Protein AF-A0A502DM01-F1 (afdb_monomer)

Radius of gyration: 14.68 Å; Cα contacts (8 Å, |Δi|>4): 98; chains: 1; bounding box: 30×25×44 Å

Secondary structure (DSSP, 8-state):
-HHHHHHHHSPP-TTS---SSHHHHHHHHHHHHHHHHHHHSTT-HHHHHHHHHHHHHHHHHHHTTSSS----HHHHHHHHHHHHHHHHHHHHHHHHHHTT-

Solvent-accessible surface area (backbone atoms only — not comparable to full-atom values): 5585 Å² total; per-residue (Å²): 109,69,68,57,54,51,64,68,62,47,67,86,51,94,89,51,94,73,76,88,44,69,49,58,42,35,18,50,55,29,14,52,50,27,34,53,45,54,72,74,40,74,92,46,57,66,64,51,52,52,52,50,48,52,50,44,50,48,49,33,57,53,16,61,76,40,94,72,44,72,56,48,76,66,40,48,49,21,27,49,51,10,33,53,50,16,42,50,51,48,51,51,51,51,53,59,61,62,70,73,115

Sequence (101 aa):
MLTLMVLSLMPPSPSLPSTGWDKSNHMLGFAVLAILGHFAWPGRRWSMLLGLLAYGGLIEVLQSFTPDRFAELGDLVADGAGLLAGKALATLYKRLASTRF

pLDDT: mean 95.07, std 6.4, range [49.16, 98.75]

InterPro domains:
  IPR006976 VanZ-LLP1 [PF04892] (28-92)

Organism: NCBI:txid1775474

Foldseek 3Di:
DVVLLCLLQDADDPPDDDPPDLLVSLLQVLLVQLLVCCVVDPPCNVVSLVVQLVVQVVSLVSQVVHPRGHRDPSSSVSSNNSNVNSNVVNVVVVVVVVVVD

Mean predicted aligned error: 3.19 Å

Structure (mmCIF, N/CA/C/O backbone):
data_AF-A0A502DM01-F1
#
_entry.id   AF-A0A502DM01-F1
#
loop_
_atom_site.group_PDB
_atom_site.id
_atom_site.type_symbol
_atom_site.label_atom_id
_atom_site.label_alt_id
_atom_site.label_comp_id
_atom_site.label_asym_id
_atom_site.label_entity_id
_atom_site.label_seq_id
_atom_site.pdbx_PDB_ins_code
_atom_site.Cartn_x
_atom_site.Cartn_y
_atom_site.Cartn_z
_atom_site.occupancy
_atom_site.B_iso_or_equiv
_atom_site.auth_seq_id
_atom_site.auth_comp_id
_atom_site.auth_asym_id
_atom_site.auth_atom_id
_atom_site.pdbx_PDB_model_num
ATOM 1 N N . MET A 1 1 ? -7.304 0.733 -5.034 1.00 87.88 1 MET A N 1
ATOM 2 C CA . MET A 1 1 ? -6.687 -0.494 -5.584 1.00 87.88 1 MET A CA 1
ATOM 3 C C . MET A 1 1 ? -6.128 -0.202 -6.970 1.00 87.88 1 MET A C 1
ATOM 5 O O . MET A 1 1 ? -4.928 -0.010 -7.052 1.00 87.88 1 MET A O 1
ATOM 9 N N . LEU A 1 2 ? -6.962 -0.004 -8.003 1.00 95.75 2 LEU A N 1
ATOM 10 C CA . LEU A 1 2 ? -6.505 0.238 -9.387 1.00 95.75 2 LEU A CA 1
ATOM 11 C C . LEU A 1 2 ? -5.459 1.353 -9.543 1.00 95.75 2 LEU A C 1
ATOM 13 O O . LEU A 1 2 ? -4.467 1.150 -10.228 1.00 95.75 2 LEU A O 1
ATOM 17 N N . THR A 1 3 ? -5.625 2.491 -8.864 1.00 96.00 3 THR A N 1
ATOM 18 C CA . THR A 1 3 ? -4.635 3.583 -8.899 1.00 96.00 3 THR A CA 1
ATOM 19 C C . THR A 1 3 ? -3.239 3.123 -8.481 1.00 96.00 3 THR A C 1
ATOM 21 O O . THR A 1 3 ? -2.269 3.487 -9.129 1.00 96.00 3 THR A O 1
ATOM 24 N N . LEU A 1 4 ? -3.134 2.292 -7.437 1.00 96.38 4 LEU A N 1
ATOM 25 C CA . LEU A 1 4 ? -1.844 1.758 -7.000 1.00 96.38 4 LEU A CA 1
ATOM 26 C C . LEU A 1 4 ? -1.274 0.770 -8.017 1.00 96.38 4 LEU A C 1
ATOM 28 O O . LEU A 1 4 ? -0.100 0.880 -8.325 1.00 96.38 4 LEU A O 1
ATOM 32 N N . MET A 1 5 ? -2.098 -0.108 -8.609 1.00 97.38 5 MET A N 1
ATOM 33 C CA . MET A 1 5 ? -1.642 -0.999 -9.693 1.00 97.38 5 MET A CA 1
ATOM 34 C C . MET A 1 5 ? -1.014 -0.196 -10.836 1.00 97.38 5 MET A C 1
ATOM 36 O O . MET A 1 5 ? 0.093 -0.485 -11.271 1.00 97.38 5 MET A O 1
ATOM 40 N N . VAL A 1 6 ? -1.725 0.831 -11.311 1.00 96.69 6 VAL A N 1
ATOM 41 C CA . VAL A 1 6 ? -1.266 1.658 -12.432 1.00 96.69 6 VAL A CA 1
ATOM 42 C C . VAL A 1 6 ? 0.055 2.339 -12.086 1.00 96.69 6 VAL A C 1
ATOM 44 O O . VAL A 1 6 ? 1.000 2.247 -12.860 1.00 96.69 6 VAL A O 1
ATOM 47 N N . LEU A 1 7 ? 0.156 2.966 -10.911 1.00 96.00 7 LEU A N 1
ATOM 48 C CA . LEU A 1 7 ? 1.388 3.636 -10.487 1.00 96.00 7 LEU A CA 1
ATOM 49 C C . LEU A 1 7 ? 2.568 2.665 -10.319 1.00 96.00 7 LEU A C 1
ATOM 51 O O . LEU A 1 7 ? 3.690 3.023 -10.675 1.00 96.00 7 LEU A O 1
ATOM 55 N N . SER A 1 8 ? 2.324 1.450 -9.823 1.00 95.75 8 SER A N 1
ATOM 56 C CA . SER A 1 8 ? 3.362 0.430 -9.630 1.00 95.75 8 SER A CA 1
ATOM 57 C C . SER A 1 8 ? 3.873 -0.176 -10.941 1.00 95.75 8 SER A C 1
ATOM 59 O O . SER A 1 8 ? 5.031 -0.584 -10.998 1.00 95.75 8 SER A O 1
ATOM 61 N N . LEU A 1 9 ? 3.044 -0.226 -11.990 1.00 96.44 9 LEU A N 1
ATOM 62 C CA . LEU A 1 9 ? 3.414 -0.796 -13.294 1.00 96.44 9 LEU A CA 1
ATOM 63 C C . LEU A 1 9 ? 3.923 0.241 -14.299 1.00 96.44 9 LEU A C 1
ATOM 65 O O . LEU A 1 9 ? 4.623 -0.117 -15.243 1.00 96.44 9 LEU A O 1
ATOM 69 N N . MET A 1 10 ? 3.576 1.519 -14.132 1.00 95.31 10 MET A N 1
ATOM 70 C CA . MET A 1 10 ? 4.072 2.574 -15.016 1.00 95.31 10 MET A CA 1
ATOM 71 C C . MET A 1 10 ? 5.596 2.719 -14.911 1.00 95.31 10 MET A C 1
ATOM 73 O O . MET A 1 10 ? 6.137 2.580 -13.807 1.00 95.3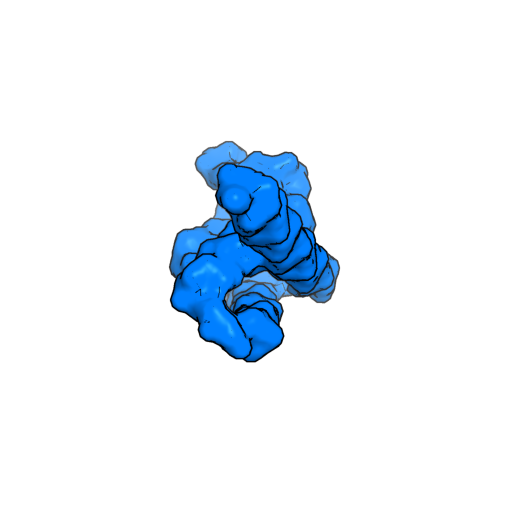1 10 MET A O 1
ATOM 77 N N . PRO A 1 11 ? 6.287 3.077 -16.009 1.00 93.44 11 PRO A N 1
ATOM 78 C CA . PRO A 1 11 ? 7.707 3.397 -15.967 1.00 93.44 11 PRO A CA 1
ATOM 79 C C . PRO A 1 11 ? 7.999 4.478 -14.914 1.00 93.44 11 PRO A C 1
ATOM 81 O O . PRO A 1 11 ? 7.235 5.449 -14.817 1.00 93.44 11 PRO A O 1
ATOM 84 N N . PRO A 1 12 ? 9.073 4.342 -14.115 1.00 88.44 12 PRO A N 1
ATOM 85 C CA . PRO A 1 12 ? 9.471 5.375 -13.170 1.00 88.44 12 PRO A CA 1
ATOM 86 C C . PRO A 1 12 ? 9.670 6.717 -13.884 1.00 88.44 12 PRO A C 1
ATOM 88 O O . PRO A 1 12 ? 10.381 6.807 -14.882 1.00 88.44 12 PRO A O 1
ATOM 91 N N . SER A 1 13 ? 9.047 7.777 -13.371 1.00 89.94 13 SER A N 1
ATOM 92 C CA . SER A 1 13 ? 9.155 9.122 -13.937 1.00 89.94 13 SER A CA 1
ATOM 93 C C . SER A 1 13 ? 9.139 10.176 -12.829 1.00 89.94 13 SER A C 1
ATOM 95 O O . SER A 1 13 ? 8.348 10.038 -11.893 1.00 89.94 13 SER A O 1
ATOM 97 N N . PRO A 1 14 ? 9.922 11.268 -12.945 1.00 88.31 14 PRO A N 1
ATOM 98 C CA . PRO A 1 14 ? 9.861 12.399 -12.015 1.00 88.31 14 PRO A CA 1
ATOM 99 C C . PRO A 1 14 ? 8.483 13.072 -11.937 1.00 88.31 14 PRO A C 1
ATOM 101 O O . PRO A 1 14 ? 8.200 13.777 -10.974 1.00 88.31 14 PRO A O 1
ATOM 104 N N . SER A 1 15 ? 7.632 12.885 -12.951 1.00 91.31 15 SER A N 1
ATOM 105 C CA . SER A 1 15 ? 6.264 13.416 -12.965 1.00 91.31 15 SER A CA 1
ATOM 106 C C . SER A 1 15 ? 5.272 12.587 -12.146 1.00 91.31 15 SER A C 1
ATOM 108 O O . SER A 1 15 ? 4.163 13.056 -11.886 1.00 91.31 15 SER A O 1
ATOM 110 N N . LEU A 1 16 ? 5.635 11.362 -11.752 1.00 91.38 16 LEU A N 1
ATOM 111 C CA . LEU A 1 16 ? 4.783 10.521 -10.921 1.00 91.38 16 LEU A CA 1
ATOM 112 C C . LEU A 1 16 ? 4.948 10.885 -9.440 1.00 91.38 16 LEU A C 1
ATOM 114 O O . LEU A 1 16 ? 6.060 11.186 -8.999 1.00 91.38 16 LEU A O 1
ATOM 118 N N . PRO A 1 17 ? 3.867 10.819 -8.641 1.00 92.56 17 PRO A N 1
ATOM 119 C CA . PRO A 1 17 ? 3.968 10.968 -7.197 1.00 92.56 17 PRO A CA 1
ATOM 120 C C . PRO A 1 17 ? 4.964 9.960 -6.617 1.00 92.56 17 PRO A C 1
ATOM 122 O O . PRO A 1 17 ? 4.853 8.759 -6.863 1.00 92.56 17 PRO A O 1
ATOM 125 N N . SER A 1 18 ? 5.922 10.447 -5.833 1.00 94.38 18 SER A N 1
ATOM 126 C CA . SER A 1 18 ? 6.933 9.611 -5.194 1.00 94.38 18 SER A CA 1
ATOM 127 C C . SER A 1 18 ? 7.366 10.212 -3.863 1.00 94.38 18 SER A C 1
ATOM 129 O O . SER A 1 18 ? 7.445 11.427 -3.698 1.00 94.38 18 SER A O 1
ATOM 131 N N 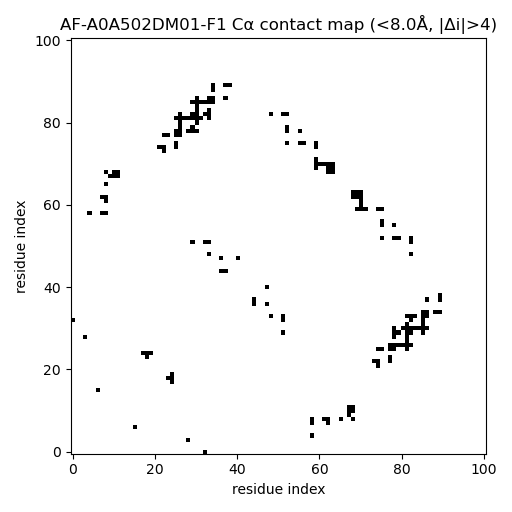. THR A 1 19 ? 7.680 9.338 -2.918 1.00 95.38 19 THR A N 1
ATOM 132 C CA . THR A 1 19 ? 8.349 9.654 -1.652 1.00 95.38 19 THR A CA 1
ATOM 133 C C . THR A 1 19 ? 9.869 9.783 -1.814 1.00 95.38 19 THR A C 1
ATOM 135 O O . THR A 1 19 ? 10.564 10.072 -0.847 1.00 95.38 19 THR A O 1
ATOM 138 N N . GLY A 1 20 ? 10.399 9.562 -3.024 1.00 93.94 20 GLY A N 1
ATOM 139 C CA . GLY A 1 20 ? 11.836 9.551 -3.318 1.00 93.94 20 GLY A CA 1
ATOM 140 C C . GLY A 1 20 ? 12.511 8.200 -3.074 1.00 93.94 20 GLY A C 1
ATOM 141 O O . GLY A 1 20 ? 13.648 8.010 -3.497 1.00 93.94 20 GLY A O 1
ATOM 142 N N . TRP A 1 21 ? 11.813 7.245 -2.454 1.00 94.88 21 TRP A N 1
ATOM 143 C CA . TRP A 1 21 ? 12.289 5.880 -2.255 1.00 94.88 21 TRP A CA 1
ATOM 144 C C . TRP A 1 21 ? 11.167 4.871 -2.501 1.00 94.88 21 TRP A C 1
ATOM 146 O O . TRP A 1 21 ? 10.023 5.056 -2.088 1.00 94.88 21 TRP A O 1
ATOM 156 N N . ASP A 1 22 ? 11.495 3.799 -3.212 1.00 94.38 22 ASP A N 1
ATOM 157 C CA . ASP A 1 22 ? 10.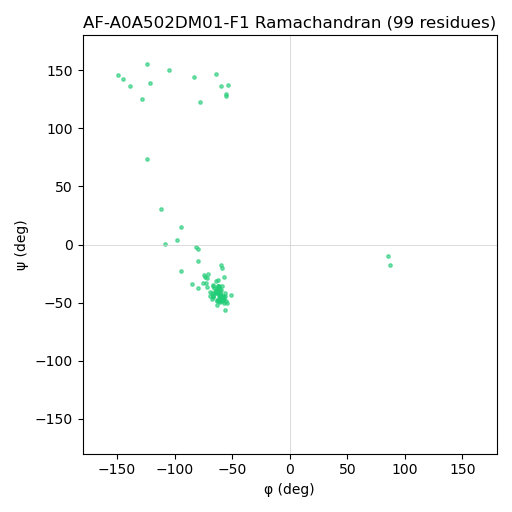496 2.873 -3.739 1.00 94.38 22 ASP A CA 1
ATOM 158 C C . ASP A 1 22 ? 9.761 2.108 -2.627 1.00 94.38 22 ASP A C 1
ATOM 160 O O . ASP A 1 22 ? 8.534 2.130 -2.540 1.00 94.38 22 ASP A O 1
ATOM 164 N N . LYS A 1 23 ? 10.503 1.596 -1.642 1.00 97.06 23 LYS A N 1
ATOM 165 C CA . LYS A 1 23 ? 9.927 0.878 -0.493 1.00 97.06 23 LYS A CA 1
ATOM 166 C C . LYS A 1 23 ? 9.037 1.766 0.376 1.00 97.06 23 LYS A C 1
ATOM 168 O O . LYS A 1 23 ? 8.049 1.288 0.930 1.00 97.06 23 LYS A O 1
ATOM 173 N N . SER A 1 24 ? 9.313 3.069 0.479 1.00 97.88 24 SER A N 1
ATOM 174 C CA . SER A 1 24 ? 8.385 3.983 1.156 1.00 97.88 24 SER A CA 1
ATOM 175 C C . SER A 1 24 ? 7.135 4.284 0.331 1.00 97.88 24 SER A C 1
ATOM 177 O O . SER A 1 24 ? 6.083 4.496 0.935 1.00 97.88 24 SER A O 1
ATOM 179 N N . ASN A 1 25 ? 7.193 4.240 -1.007 1.00 97.19 25 ASN A N 1
ATOM 180 C CA . ASN A 1 25 ? 5.992 4.305 -1.853 1.00 97.19 25 ASN A CA 1
ATOM 181 C C . ASN A 1 25 ? 5.083 3.096 -1.604 1.00 97.19 25 ASN A C 1
ATOM 183 O O . ASN A 1 25 ? 3.889 3.276 -1.351 1.00 97.19 25 ASN A O 1
ATOM 187 N N . HIS A 1 26 ? 5.660 1.892 -1.602 1.00 98.12 26 HIS A N 1
ATOM 188 C CA . HIS A 1 26 ? 4.980 0.636 -1.276 1.00 98.12 26 HIS A CA 1
ATOM 189 C C . HIS A 1 26 ? 4.341 0.688 0.116 1.00 98.12 26 HIS A C 1
ATOM 191 O O . HIS A 1 26 ? 3.117 0.612 0.266 1.00 98.12 26 HIS A O 1
ATOM 197 N N . MET A 1 27 ? 5.147 0.969 1.143 1.00 98.56 27 MET A N 1
ATOM 198 C CA . MET A 1 27 ? 4.673 1.058 2.524 1.00 98.56 27 MET A CA 1
ATOM 199 C C . MET A 1 27 ? 3.539 2.085 2.692 1.00 98.56 27 MET A C 1
ATOM 201 O O . MET A 1 27 ? 2.533 1.791 3.342 1.00 98.56 27 MET A O 1
ATOM 205 N N . LEU A 1 28 ? 3.658 3.278 2.095 1.00 98.44 28 LEU A N 1
ATOM 206 C CA . LEU A 1 28 ? 2.629 4.318 2.181 1.00 98.44 28 LEU A CA 1
ATOM 207 C C . LEU A 1 28 ? 1.342 3.913 1.451 1.00 98.44 28 LEU A C 1
ATOM 209 O O . LEU A 1 28 ? 0.251 4.039 2.014 1.00 98.44 28 LEU A O 1
ATOM 213 N N . GLY A 1 29 ? 1.453 3.405 0.222 1.00 98.06 29 GLY A N 1
ATOM 214 C CA . GLY A 1 29 ? 0.306 2.973 -0.577 1.00 98.06 29 GLY A CA 1
ATOM 215 C C . GLY A 1 29 ? -0.505 1.889 0.131 1.00 98.06 29 GLY A C 1
ATOM 216 O O . GLY A 1 29 ? -1.728 2.000 0.269 1.00 98.06 29 GLY A O 1
ATOM 217 N N . PHE A 1 30 ? 0.177 0.879 0.667 1.00 98.69 30 PHE A N 1
ATOM 218 C CA . PHE A 1 30 ? -0.463 -0.214 1.394 1.00 98.69 30 PHE A CA 1
ATOM 219 C C . PHE A 1 30 ? -0.986 0.204 2.771 1.00 98.69 30 PHE A C 1
ATOM 221 O O . PHE A 1 30 ? -2.056 -0.258 3.174 1.00 98.69 30 PHE A O 1
ATOM 228 N N . ALA A 1 31 ? -0.332 1.141 3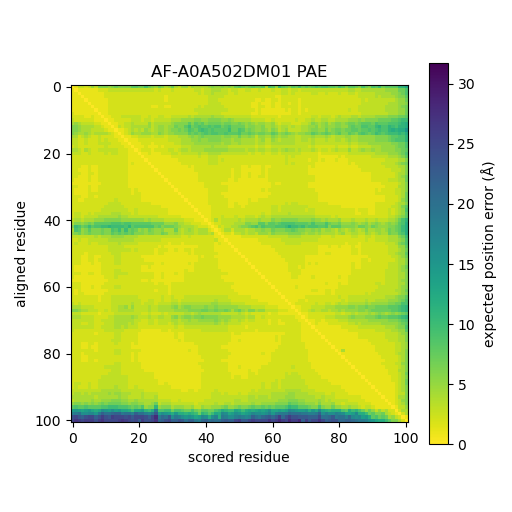.464 1.00 98.69 31 ALA A N 1
ATOM 229 C CA . ALA A 1 31 ? -0.880 1.727 4.687 1.00 98.69 31 ALA A CA 1
ATOM 230 C C . ALA A 1 31 ? -2.216 2.439 4.434 1.00 98.69 31 ALA A C 1
ATOM 232 O O . ALA A 1 31 ? -3.176 2.227 5.181 1.00 98.69 31 ALA A O 1
ATOM 233 N N . VAL A 1 32 ? -2.317 3.222 3.354 1.00 98.31 32 VAL A N 1
ATOM 234 C CA . VAL A 1 32 ? -3.572 3.882 2.956 1.00 98.31 32 VAL A CA 1
ATOM 235 C C . VAL A 1 32 ? -4.661 2.849 2.664 1.00 98.31 32 VAL A C 1
ATOM 237 O O . VAL A 1 32 ? -5.775 2.971 3.176 1.00 98.31 32 VAL A O 1
ATOM 240 N N . LEU A 1 33 ? -4.350 1.790 1.909 1.00 98.12 33 LEU A N 1
ATOM 241 C CA . LEU A 1 33 ? -5.305 0.710 1.640 1.00 98.12 33 LEU A CA 1
ATOM 242 C C . LEU A 1 33 ? -5.776 0.008 2.917 1.00 98.12 33 LEU A C 1
ATOM 244 O O . LEU A 1 33 ? -6.973 -0.243 3.061 1.00 98.12 33 LEU A O 1
ATOM 248 N N . ALA A 1 34 ? -4.872 -0.275 3.858 1.00 98.19 34 ALA A N 1
ATOM 249 C CA . ALA A 1 34 ? -5.224 -0.893 5.133 1.00 98.19 34 ALA A CA 1
ATOM 250 C C . ALA A 1 34 ? -6.125 0.005 5.987 1.00 98.19 34 ALA A C 1
ATOM 252 O O . ALA A 1 34 ? -7.062 -0.499 6.609 1.00 98.19 34 ALA A O 1
ATOM 253 N N . ILE A 1 35 ? -5.883 1.321 6.006 1.00 98.06 35 ILE A N 1
ATOM 254 C CA . ILE A 1 35 ? -6.736 2.290 6.710 1.00 98.06 35 ILE A CA 1
ATOM 255 C C . ILE A 1 35 ? -8.137 2.296 6.092 1.00 98.06 35 ILE A C 1
ATOM 257 O O . ILE A 1 35 ? -9.120 2.100 6.806 1.00 98.06 35 ILE A O 1
ATOM 261 N N . LEU A 1 36 ? -8.241 2.452 4.769 1.00 97.19 36 LEU A N 1
ATOM 262 C CA . LEU A 1 36 ? -9.528 2.449 4.066 1.00 97.19 36 LEU A CA 1
ATOM 263 C C . LEU A 1 36 ? -10.275 1.124 4.274 1.00 97.19 36 LEU A C 1
ATOM 265 O O . LEU A 1 36 ? -11.449 1.117 4.650 1.00 97.19 36 LEU A O 1
ATOM 269 N N . GLY A 1 37 ? -9.579 -0.003 4.117 1.00 96.25 37 GLY A N 1
ATOM 270 C CA . GLY A 1 37 ? -10.125 -1.339 4.344 1.00 96.25 37 GLY A CA 1
ATOM 271 C C . GLY A 1 37 ? -10.588 -1.558 5.786 1.00 96.25 37 GLY A C 1
ATOM 272 O O . GLY A 1 37 ? -11.616 -2.198 6.008 1.00 96.25 37 GLY A O 1
ATOM 273 N N . HIS A 1 38 ? -9.885 -0.995 6.775 1.00 95.94 38 HIS A N 1
ATOM 274 C CA . HIS A 1 38 ? -10.266 -1.089 8.187 1.00 95.94 38 HIS A CA 1
ATOM 275 C C . HIS A 1 38 ? -11.651 -0.492 8.460 1.00 95.94 38 HIS A C 1
ATOM 277 O O . HIS A 1 38 ? -12.397 -1.041 9.277 1.00 95.94 38 HIS A O 1
ATOM 283 N N . PHE A 1 39 ? -11.981 0.628 7.813 1.00 95.25 39 PHE A N 1
ATOM 284 C CA . PHE A 1 39 ? -13.275 1.292 7.975 1.00 95.25 39 PHE A CA 1
ATOM 285 C C . PHE A 1 39 ? -14.358 0.701 7.070 1.00 95.25 39 PHE A C 1
ATOM 287 O O . PHE A 1 39 ? -15.504 0.610 7.502 1.00 95.25 39 PHE A O 1
ATOM 294 N N . ALA A 1 40 ? -14.002 0.248 5.866 1.00 95.12 40 ALA A N 1
ATOM 295 C CA . ALA A 1 40 ? -14.952 -0.312 4.906 1.00 95.12 40 ALA A CA 1
ATOM 296 C C . ALA A 1 40 ? -15.419 -1.743 5.246 1.00 95.12 40 ALA A C 1
ATOM 298 O O . ALA A 1 40 ? -16.571 -2.080 4.989 1.00 95.12 40 ALA A O 1
ATOM 299 N N . TRP A 1 41 ? -14.564 -2.581 5.853 1.00 92.62 41 TRP A N 1
ATOM 300 C CA . TRP A 1 41 ? -14.886 -3.981 6.190 1.00 92.62 41 TRP A CA 1
ATOM 301 C C . TRP A 1 41 ? -14.702 -4.303 7.684 1.00 92.62 41 TRP A C 1
ATOM 303 O O . TRP A 1 41 ? -13.766 -5.018 8.076 1.00 92.62 41 TRP A O 1
ATOM 313 N N . PRO A 1 42 ? -15.607 -3.830 8.560 1.00 87.88 42 PRO A N 1
ATOM 314 C CA . PRO A 1 42 ? -15.586 -4.213 9.966 1.00 87.88 42 PRO A CA 1
ATOM 315 C C . PRO A 1 42 ? -15.736 -5.739 10.125 1.00 87.88 42 PRO A C 1
ATOM 317 O O . PRO A 1 42 ? -16.532 -6.384 9.451 1.00 87.88 42 PRO A O 1
ATOM 320 N N . GLY A 1 43 ? -14.930 -6.338 11.008 1.00 88.81 43 GLY A N 1
ATOM 321 C CA . GLY A 1 43 ? -14.988 -7.772 11.335 1.00 88.81 43 GLY A CA 1
ATOM 322 C C . GLY A 1 43 ? -14.167 -8.712 10.439 1.00 88.81 43 GLY A C 1
ATOM 323 O O . GLY A 1 43 ? -13.838 -9.807 10.879 1.00 88.81 43 GLY A O 1
ATOM 324 N N . ARG A 1 44 ? -13.739 -8.294 9.238 1.00 91.31 44 ARG A N 1
ATOM 325 C CA . ARG A 1 44 ? -12.975 -9.145 8.289 1.00 91.31 44 ARG A CA 1
ATOM 326 C C . ARG A 1 44 ? -11.524 -8.700 8.086 1.00 91.31 44 ARG A C 1
ATOM 328 O O . ARG A 1 44 ? -10.942 -8.874 7.019 1.00 91.31 44 ARG A O 1
ATOM 335 N N . ARG A 1 45 ? -10.928 -8.106 9.124 1.00 90.75 45 ARG A N 1
A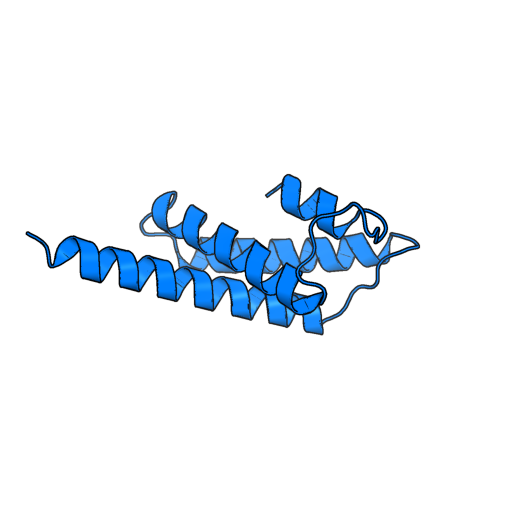TOM 336 C CA . ARG A 1 45 ? -9.640 -7.398 9.030 1.00 90.75 45 ARG A CA 1
ATOM 337 C C . ARG A 1 45 ? -8.501 -8.290 8.539 1.00 90.75 45 ARG A C 1
ATOM 339 O O . ARG A 1 45 ? -7.762 -7.872 7.666 1.00 90.75 45 ARG A O 1
ATOM 346 N N . TRP A 1 46 ? -8.362 -9.503 9.069 1.00 93.00 46 TRP A N 1
ATOM 347 C CA . TRP A 1 46 ? -7.253 -10.385 8.690 1.00 93.00 46 TRP A CA 1
ATOM 348 C C . TRP A 1 46 ? -7.375 -10.907 7.260 1.00 93.00 46 TRP A C 1
ATOM 350 O O . TRP A 1 46 ? -6.404 -10.834 6.519 1.00 93.00 46 TRP A O 1
ATOM 360 N N . SER A 1 47 ? -8.567 -11.340 6.840 1.00 96.50 47 SER A N 1
ATOM 361 C CA . SER A 1 47 ? -8.813 -11.748 5.451 1.00 96.50 47 SER A CA 1
ATOM 362 C C . SER A 1 47 ? -8.560 -10.601 4.470 1.00 96.50 47 SER A C 1
ATOM 364 O O . SER A 1 47 ? -7.972 -10.820 3.419 1.00 96.50 47 SER A O 1
ATOM 366 N N . MET A 1 48 ? -8.947 -9.374 4.835 1.00 96.94 48 MET A N 1
ATOM 367 C CA . MET A 1 48 ? -8.648 -8.176 4.048 1.00 96.94 48 MET A CA 1
ATOM 368 C C . MET A 1 48 ? -7.138 -7.929 3.944 1.00 96.94 48 MET A C 1
ATOM 370 O O . MET A 1 48 ? -6.643 -7.754 2.838 1.00 96.94 48 MET A O 1
ATOM 374 N N . LEU A 1 49 ? -6.391 -7.981 5.052 1.00 97.81 49 LEU A N 1
ATOM 375 C CA . LEU A 1 49 ? -4.936 -7.774 5.031 1.00 97.81 49 LEU A CA 1
ATOM 376 C C . LEU A 1 49 ? -4.213 -8.849 4.212 1.00 97.81 49 LEU A C 1
ATOM 378 O O . LEU A 1 49 ? -3.325 -8.516 3.438 1.00 97.81 49 LEU A O 1
ATOM 382 N N . LEU A 1 50 ? -4.613 -10.117 4.337 1.00 98.06 50 LEU A N 1
ATOM 383 C CA . LEU A 1 50 ? -4.062 -11.206 3.525 1.00 98.06 50 LEU A CA 1
ATOM 384 C C . LEU A 1 50 ? -4.383 -11.022 2.039 1.00 98.06 50 LEU A C 1
ATOM 386 O O . LEU A 1 50 ? -3.510 -11.218 1.200 1.00 98.06 50 LEU A O 1
ATOM 390 N N . GLY A 1 51 ? -5.608 -10.601 1.712 1.00 98.12 51 GLY A N 1
ATOM 391 C CA . GLY A 1 51 ? -5.999 -10.291 0.337 1.00 98.12 51 GLY A CA 1
ATOM 392 C C . GLY A 1 51 ? -5.207 -9.122 -0.249 1.00 98.12 51 GLY A C 1
ATOM 393 O O . GLY A 1 51 ? -4.787 -9.187 -1.399 1.00 98.12 51 GLY A O 1
ATOM 394 N N . LEU A 1 52 ? -4.946 -8.079 0.546 1.00 98.38 52 LEU A N 1
ATOM 395 C CA . LEU A 1 52 ? -4.090 -6.972 0.127 1.00 98.38 52 LEU A CA 1
ATOM 396 C C . LEU A 1 52 ? -2.634 -7.417 -0.041 1.00 98.38 52 LEU A C 1
ATOM 398 O O . LEU A 1 52 ? -2.020 -7.054 -1.031 1.00 98.38 52 LEU A O 1
ATOM 402 N N . LEU A 1 53 ? -2.090 -8.245 0.851 1.00 98.69 53 LEU A N 1
ATOM 403 C CA . LEU A 1 53 ? -0.726 -8.759 0.694 1.00 98.69 53 LEU A CA 1
ATOM 404 C C . LEU A 1 53 ? -0.590 -9.627 -0.568 1.00 98.69 53 LEU A C 1
ATOM 406 O O . LEU A 1 53 ? 0.372 -9.485 -1.314 1.00 98.69 53 LEU A O 1
ATOM 410 N N . ALA A 1 54 ? -1.585 -10.473 -0.852 1.00 98.62 54 ALA A N 1
ATOM 411 C CA . ALA A 1 54 ? -1.644 -11.236 -2.098 1.00 98.62 54 ALA A CA 1
ATOM 412 C C . ALA A 1 54 ? -1.740 -10.321 -3.330 1.00 98.62 54 ALA A C 1
ATOM 414 O O . ALA A 1 54 ? -1.146 -10.612 -4.363 1.00 98.62 54 ALA A O 1
ATOM 415 N N . TYR A 1 55 ? -2.453 -9.200 -3.216 1.00 98.56 55 TYR A N 1
ATOM 416 C CA . TYR A 1 55 ? -2.514 -8.178 -4.256 1.00 98.56 55 TYR A CA 1
ATOM 417 C C . TYR A 1 55 ? -1.161 -7.474 -4.480 1.00 98.56 55 TYR A C 1
ATOM 419 O O . TYR A 1 55 ? -0.815 -7.223 -5.630 1.00 98.56 55 TYR A O 1
ATOM 427 N N . GLY A 1 56 ? -0.377 -7.217 -3.428 1.00 98.44 56 GLY A N 1
ATOM 428 C CA . GLY A 1 56 ? 1.018 -6.766 -3.553 1.00 98.44 56 GLY A CA 1
ATOM 429 C C . GLY A 1 56 ? 1.886 -7.790 -4.275 1.00 98.44 56 GLY A C 1
ATOM 430 O O . GLY A 1 56 ? 2.506 -7.474 -5.281 1.00 98.44 56 GLY A O 1
ATOM 431 N N . GLY A 1 57 ? 1.799 -9.064 -3.884 1.00 98.56 57 GLY A N 1
ATOM 432 C CA . GLY A 1 57 ? 2.496 -10.143 -4.592 1.00 98.56 57 GLY A CA 1
ATOM 433 C C . GLY A 1 57 ? 2.093 -10.264 -6.068 1.00 98.56 57 GLY A C 1
ATOM 434 O O . GLY A 1 57 ? 2.935 -10.539 -6.918 1.00 98.56 57 GLY A O 1
ATOM 435 N N . LEU A 1 58 ? 0.822 -10.015 -6.399 1.00 98.56 58 LEU A N 1
ATOM 436 C CA . LEU A 1 58 ? 0.373 -9.936 -7.789 1.00 98.56 58 LEU A CA 1
ATOM 437 C C . LEU A 1 58 ? 1.022 -8.758 -8.533 1.00 98.56 58 LEU A C 1
ATOM 439 O O . LEU A 1 58 ? 1.401 -8.933 -9.687 1.00 98.56 58 LEU A O 1
ATOM 443 N N . ILE A 1 59 ? 1.157 -7.586 -7.904 1.00 98.38 59 ILE A N 1
ATOM 444 C CA . ILE A 1 59 ? 1.852 -6.432 -8.497 1.00 98.38 59 ILE A CA 1
ATOM 445 C C . ILE A 1 59 ? 3.307 -6.787 -8.810 1.00 98.38 59 ILE A C 1
ATOM 447 O O . ILE A 1 59 ? 3.721 -6.573 -9.943 1.00 98.38 59 ILE A O 1
ATOM 451 N N . GLU A 1 60 ? 4.034 -7.395 -7.870 1.00 98.12 60 GLU A N 1
ATOM 452 C CA . GLU A 1 60 ? 5.426 -7.830 -8.072 1.00 98.12 60 GLU A CA 1
ATOM 453 C C . GLU A 1 60 ? 5.548 -8.788 -9.264 1.00 98.12 60 GLU A C 1
ATOM 455 O O . GLU A 1 60 ? 6.372 -8.612 -10.162 1.00 98.12 60 GLU A O 1
ATOM 460 N N . VAL A 1 61 ? 4.661 -9.787 -9.332 1.00 98.44 61 VAL A N 1
ATOM 461 C CA . VAL A 1 61 ? 4.606 -10.710 -10.473 1.00 98.44 61 VAL A CA 1
ATOM 462 C C . VAL A 1 61 ? 4.360 -9.945 -11.773 1.00 98.44 61 VAL A C 1
ATOM 464 O O . VAL A 1 61 ? 5.043 -10.198 -12.759 1.00 98.44 61 VAL A O 1
ATOM 467 N N . LEU A 1 62 ? 3.427 -8.993 -11.792 1.00 98.19 62 LEU A N 1
ATOM 468 C CA . LEU A 1 62 ? 3.135 -8.190 -12.981 1.00 98.19 62 LEU A CA 1
ATOM 469 C C . LEU A 1 62 ? 4.298 -7.270 -13.377 1.00 98.19 62 LEU A C 1
ATOM 471 O O . LEU A 1 62 ? 4.556 -7.117 -14.569 1.00 98.19 62 LEU A O 1
ATOM 475 N N . GLN A 1 63 ? 5.037 -6.716 -12.415 1.00 97.62 63 GLN A N 1
ATOM 476 C CA . GLN A 1 63 ? 6.235 -5.913 -12.667 1.00 97.62 63 GLN A CA 1
ATOM 477 C C . GLN A 1 63 ? 7.319 -6.724 -13.380 1.00 97.62 63 GLN A C 1
ATOM 479 O O . GLN A 1 63 ? 7.949 -6.187 -14.288 1.00 97.62 63 GLN A O 1
ATOM 484 N N . SER A 1 64 ? 7.462 -8.022 -13.074 1.00 97.19 64 SER A N 1
ATOM 485 C CA . SER A 1 64 ? 8.398 -8.912 -13.789 1.00 97.19 64 SER A CA 1
ATOM 486 C C . SER A 1 64 ? 8.128 -9.041 -15.298 1.00 97.19 64 SER A C 1
ATOM 488 O O . SER A 1 64 ? 9.012 -9.454 -16.045 1.00 97.19 64 SER A O 1
ATOM 490 N N . PHE A 1 65 ? 6.929 -8.665 -15.759 1.00 97.56 65 PHE A N 1
ATOM 491 C CA . PHE A 1 65 ? 6.552 -8.641 -17.176 1.00 97.56 65 PHE A CA 1
ATOM 492 C C . PHE A 1 65 ? 6.675 -7.250 -17.817 1.00 97.56 65 PHE A C 1
ATOM 494 O O . PHE A 1 65 ? 6.303 -7.076 -18.979 1.00 97.56 65 PHE A O 1
ATOM 501 N N . THR A 1 66 ? 7.173 -6.253 -17.086 1.00 96.25 66 THR A N 1
ATOM 502 C CA . THR A 1 66 ? 7.421 -4.902 -17.604 1.00 96.25 66 THR A CA 1
ATOM 503 C C . THR A 1 66 ? 8.921 -4.678 -17.817 1.00 96.25 66 THR A C 1
ATOM 505 O O . THR A 1 66 ? 9.730 -5.265 -17.104 1.00 96.25 66 THR A O 1
ATOM 508 N N . PRO A 1 67 ? 9.324 -3.841 -18.788 1.00 95.25 67 PRO A N 1
ATOM 509 C CA . PRO A 1 67 ? 10.740 -3.587 -19.055 1.00 95.25 67 PRO A CA 1
ATOM 510 C C . PRO A 1 67 ? 11.403 -2.675 -18.010 1.00 95.25 67 PRO A C 1
ATOM 512 O O . PRO A 1 67 ? 12.613 -2.754 -17.819 1.00 95.25 67 PRO A O 1
ATOM 515 N N . ASP A 1 68 ? 10.620 -1.820 -17.346 1.00 94.50 68 ASP A N 1
ATOM 516 C CA . ASP A 1 68 ? 11.129 -0.726 -16.506 1.00 94.50 68 ASP A CA 1
ATOM 517 C C . ASP A 1 68 ? 10.939 -0.963 -14.997 1.00 94.50 68 ASP A C 1
ATOM 519 O O . ASP A 1 68 ? 11.278 -0.093 -14.189 1.00 94.50 68 ASP A O 1
ATOM 523 N N . ARG A 1 69 ? 10.364 -2.106 -14.597 1.00 95.50 69 ARG A N 1
ATOM 524 C CA . ARG A 1 69 ? 10.182 -2.486 -13.188 1.00 95.50 69 ARG A CA 1
ATOM 525 C C . ARG A 1 69 ? 10.812 -3.834 -12.898 1.00 95.50 69 ARG A C 1
ATOM 527 O O . ARG A 1 69 ? 10.955 -4.681 -13.774 1.00 95.50 69 ARG A O 1
ATOM 534 N N . PHE A 1 70 ? 11.146 -4.023 -11.631 1.00 94.12 70 PHE A N 1
ATOM 535 C CA . PHE A 1 70 ? 11.721 -5.250 -11.113 1.00 94.12 70 PHE A CA 1
ATOM 536 C C . PHE A 1 70 ? 10.807 -5.788 -10.026 1.00 94.12 70 PHE A C 1
ATOM 538 O O . PHE A 1 70 ? 10.295 -5.015 -9.228 1.00 94.12 70 PHE A O 1
ATOM 545 N N . ALA A 1 71 ? 10.611 -7.104 -10.019 1.00 95.62 71 ALA A N 1
ATOM 546 C CA . ALA A 1 71 ? 9.977 -7.771 -8.895 1.00 95.62 71 ALA A CA 1
ATOM 547 C C . ALA A 1 71 ? 11.006 -7.906 -7.767 1.00 95.62 71 ALA A C 1
ATOM 549 O O . ALA A 1 71 ? 12.056 -8.532 -7.957 1.00 95.62 71 ALA A O 1
ATOM 550 N N . GLU A 1 72 ? 10.705 -7.368 -6.593 1.00 96.31 72 GLU A N 1
ATOM 551 C CA . GLU A 1 72 ? 11.565 -7.414 -5.421 1.00 96.31 72 GLU A CA 1
ATOM 552 C C . GLU A 1 72 ? 10.804 -7.938 -4.201 1.00 96.31 72 GLU A C 1
ATOM 554 O O . GLU A 1 72 ? 9.834 -7.364 -3.712 1.00 96.31 72 GLU A O 1
ATOM 559 N N . LEU A 1 73 ? 11.336 -8.990 -3.569 1.00 97.19 73 LEU A N 1
ATOM 560 C CA . LEU A 1 73 ? 10.788 -9.465 -2.293 1.00 97.19 73 LEU A CA 1
ATOM 561 C C . LEU A 1 73 ? 10.790 -8.361 -1.215 1.00 97.19 73 LEU A C 1
ATOM 563 O O . LEU A 1 73 ? 9.957 -8.372 -0.309 1.00 97.19 73 LEU A O 1
ATOM 567 N N . GLY A 1 74 ? 11.720 -7.406 -1.317 1.00 98.06 74 GLY A N 1
ATOM 568 C CA . GLY A 1 74 ? 11.788 -6.246 -0.432 1.00 98.06 74 GLY A CA 1
ATOM 569 C C . GLY A 1 74 ? 10.557 -5.341 -0.515 1.00 98.06 74 GLY A C 1
ATOM 570 O O . GLY A 1 74 ? 10.176 -4.763 0.504 1.00 98.06 74 GLY A O 1
ATOM 571 N N . ASP A 1 75 ? 9.909 -5.264 -1.672 1.00 98.00 75 ASP A N 1
ATOM 572 C CA . ASP A 1 75 ? 8.733 -4.423 -1.885 1.00 98.00 75 ASP A CA 1
ATOM 573 C C . ASP A 1 75 ? 7.481 -5.100 -1.323 1.00 98.00 75 ASP A C 1
ATOM 575 O O . ASP A 1 75 ? 6.716 -4.472 -0.590 1.00 98.00 75 ASP A O 1
ATOM 579 N N . LEU A 1 76 ? 7.375 -6.428 -1.446 1.00 98.25 76 LEU A N 1
ATOM 580 C CA . LEU A 1 76 ? 6.349 -7.206 -0.740 1.00 98.25 76 LEU A CA 1
ATOM 581 C C . LEU A 1 76 ? 6.482 -7.114 0.795 1.00 98.25 76 LEU A C 1
ATOM 583 O O . LEU A 1 76 ? 5.485 -7.086 1.525 1.00 98.25 76 LEU A O 1
ATOM 587 N N . VAL A 1 77 ? 7.714 -7.055 1.316 1.00 98.69 77 VAL A N 1
ATOM 588 C CA . VAL A 1 77 ? 7.957 -6.803 2.748 1.00 98.69 77 VAL A CA 1
ATOM 589 C C . VAL A 1 77 ? 7.512 -5.389 3.132 1.00 98.69 77 VAL A C 1
ATOM 591 O O . VAL A 1 77 ? 6.887 -5.213 4.184 1.00 98.69 77 VAL A O 1
ATOM 594 N N . ALA A 1 78 ? 7.787 -4.390 2.290 1.00 98.56 78 ALA A N 1
ATOM 595 C CA . ALA A 1 78 ? 7.348 -3.015 2.505 1.00 98.56 78 ALA A CA 1
ATOM 596 C C . ALA A 1 78 ? 5.814 -2.888 2.486 1.00 98.56 78 ALA A C 1
ATOM 598 O O . ALA A 1 78 ? 5.248 -2.224 3.361 1.00 98.56 78 ALA A O 1
ATOM 599 N N . ASP A 1 79 ? 5.134 -3.593 1.581 1.00 98.69 79 ASP A N 1
ATOM 600 C CA . ASP A 1 79 ? 3.674 -3.702 1.541 1.00 98.69 79 ASP A CA 1
ATOM 601 C C . ASP A 1 79 ? 3.136 -4.251 2.864 1.00 98.69 79 ASP A C 1
ATOM 603 O O . ASP A 1 79 ? 2.265 -3.647 3.496 1.00 98.69 79 ASP A O 1
ATOM 607 N N . GLY A 1 80 ? 3.699 -5.369 3.337 1.00 98.69 80 GLY A N 1
ATOM 608 C CA . GLY A 1 80 ? 3.341 -5.979 4.617 1.00 98.69 80 GLY A CA 1
ATOM 609 C C . GLY A 1 80 ? 3.533 -5.030 5.804 1.00 98.69 80 GLY A C 1
ATOM 610 O O . GLY A 1 80 ? 2.641 -4.904 6.650 1.00 98.69 80 GLY A O 1
ATOM 611 N N . ALA A 1 81 ? 4.657 -4.312 5.852 1.00 98.75 81 ALA A N 1
ATOM 612 C CA . ALA A 1 81 ? 4.916 -3.299 6.874 1.00 98.75 81 ALA A CA 1
ATOM 613 C C . ALA A 1 81 ? 3.879 -2.162 6.823 1.00 98.75 81 ALA A C 1
ATOM 615 O O . ALA A 1 81 ? 3.324 -1.780 7.858 1.00 98.75 81 ALA A O 1
ATOM 616 N N . GLY A 1 82 ? 3.550 -1.683 5.621 1.00 98.75 82 GLY A N 1
ATOM 617 C CA . GLY A 1 82 ? 2.522 -0.671 5.385 1.00 98.75 82 GLY A CA 1
ATOM 618 C C . GLY A 1 82 ? 1.150 -1.120 5.871 1.00 98.75 82 GLY A C 1
ATOM 619 O O . GLY A 1 82 ? 0.484 -0.405 6.624 1.00 98.75 82 GLY A O 1
ATOM 620 N N . LEU A 1 83 ? 0.750 -2.345 5.529 1.00 98.75 83 LEU A N 1
ATOM 621 C CA . LEU A 1 83 ? -0.508 -2.949 5.966 1.00 98.75 83 LEU A CA 1
ATOM 622 C C . LEU A 1 83 ? -0.636 -2.991 7.496 1.00 98.75 83 LEU A C 1
ATOM 624 O O . LEU A 1 83 ? -1.681 -2.629 8.053 1.00 98.75 83 LEU A O 1
ATOM 628 N N . LEU A 1 84 ? 0.426 -3.408 8.192 1.00 98.56 84 LEU A N 1
ATOM 629 C CA . LEU A 1 84 ? 0.453 -3.456 9.655 1.00 98.56 84 LEU A CA 1
ATOM 630 C C . LEU A 1 84 ? 0.405 -2.053 10.272 1.00 98.56 84 LEU A C 1
ATOM 632 O O . LEU A 1 84 ? -0.380 -1.830 11.201 1.00 98.56 84 LEU A O 1
ATOM 636 N N . ALA A 1 85 ? 1.177 -1.106 9.734 1.00 98.69 85 ALA A N 1
ATOM 637 C CA . ALA A 1 85 ? 1.185 0.284 10.182 1.00 98.69 85 ALA A CA 1
ATOM 638 C C . ALA A 1 85 ? -0.193 0.943 10.004 1.00 98.69 85 ALA A C 1
ATOM 640 O O . ALA A 1 85 ? -0.745 1.500 10.955 1.00 98.69 85 ALA A O 1
ATOM 641 N N . GLY A 1 86 ? -0.808 0.805 8.827 1.00 98.44 86 GLY A N 1
ATOM 642 C CA . GLY A 1 86 ? -2.139 1.341 8.540 1.00 98.44 86 GLY A CA 1
ATOM 643 C C . GLY A 1 86 ? -3.221 0.754 9.449 1.00 98.44 86 GLY A C 1
ATOM 644 O O . GLY A 1 86 ? -4.044 1.485 10.008 1.00 98.44 86 GLY A O 1
ATOM 645 N N . LYS A 1 87 ? -3.186 -0.561 9.700 1.00 97.62 87 LYS A N 1
ATOM 646 C CA . LYS A 1 87 ? -4.085 -1.217 10.665 1.00 97.62 87 LYS A CA 1
ATOM 647 C C . LYS A 1 87 ? -3.896 -0.666 12.084 1.00 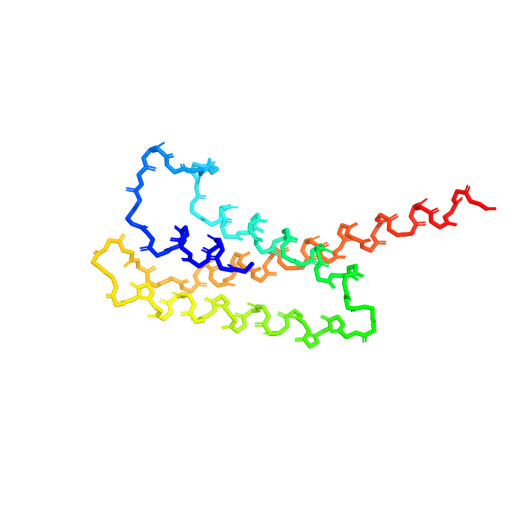97.62 87 LYS A C 1
ATOM 649 O O . LYS A 1 87 ? -4.894 -0.449 12.784 1.00 97.62 87 LYS A O 1
ATOM 654 N N . ALA A 1 88 ? -2.651 -0.480 12.528 1.00 97.75 88 ALA A N 1
ATOM 655 C CA . ALA A 1 88 ? -2.334 0.050 13.853 1.00 97.75 88 ALA A CA 1
ATOM 656 C C . ALA A 1 88 ? -2.852 1.486 14.01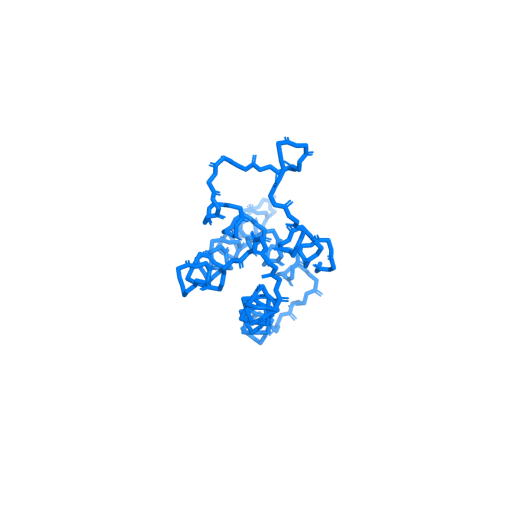4 1.00 97.75 88 ALA A C 1
ATOM 658 O O . ALA A 1 88 ? -3.583 1.758 14.968 1.00 97.75 88 ALA A O 1
ATOM 659 N N . LEU A 1 89 ? -2.576 2.357 13.039 1.00 98.19 89 LEU A N 1
ATOM 660 C CA . LEU A 1 89 ? -3.063 3.739 12.996 1.00 98.19 89 LEU A CA 1
ATOM 661 C C . LEU A 1 89 ? -4.591 3.816 13.030 1.00 98.19 89 LEU A C 1
ATOM 663 O O . LEU A 1 89 ? -5.153 4.521 13.867 1.00 98.19 89 LEU A 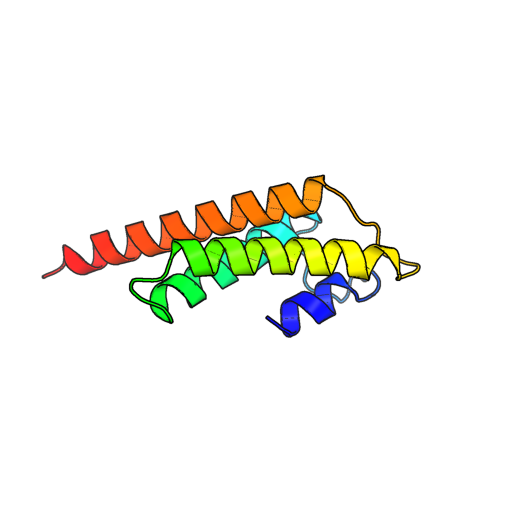O 1
ATOM 667 N N . ALA A 1 90 ? -5.281 3.041 12.189 1.00 96.62 90 ALA A N 1
ATOM 668 C CA . ALA A 1 90 ? -6.744 3.018 12.169 1.00 96.62 90 ALA A CA 1
ATOM 669 C C . ALA A 1 90 ? -7.331 2.531 13.505 1.00 96.62 90 ALA A C 1
ATOM 671 O O . ALA A 1 90 ? -8.319 3.074 14.001 1.00 96.62 90 ALA A O 1
ATOM 672 N N . THR A 1 91 ? -6.700 1.533 14.131 1.00 95.31 91 THR A N 1
ATOM 673 C CA . THR A 1 91 ? -7.123 1.027 15.444 1.00 95.31 91 THR A CA 1
ATOM 674 C C . THR A 1 91 ? -6.921 2.073 16.538 1.00 95.31 91 THR A C 1
ATOM 676 O O . THR A 1 91 ? -7.817 2.267 17.360 1.00 95.31 91 THR A O 1
ATOM 679 N N . LEU A 1 92 ? -5.773 2.757 16.546 1.00 96.62 92 LEU A N 1
ATOM 680 C CA . LEU A 1 92 ? -5.479 3.831 17.493 1.00 96.62 92 LEU A CA 1
ATOM 681 C C . LEU A 1 92 ? -6.475 4.983 17.340 1.00 96.62 92 LEU A C 1
ATOM 683 O O . LEU A 1 92 ? -7.058 5.411 18.331 1.00 96.62 92 LEU A O 1
ATOM 687 N N . TYR A 1 93 ? -6.741 5.412 16.105 1.00 96.19 93 TYR A N 1
ATOM 688 C CA . TYR A 1 93 ? -7.742 6.435 15.815 1.00 96.19 93 TYR A CA 1
ATOM 689 C C . TYR A 1 93 ? -9.119 6.056 16.371 1.00 96.19 93 TYR A C 1
ATOM 691 O O . TYR A 1 93 ? -9.723 6.850 17.087 1.00 96.19 93 TYR A O 1
ATOM 699 N N . LYS A 1 94 ? -9.595 4.825 16.121 1.00 94.06 94 LYS A N 1
ATOM 700 C CA . LYS A 1 94 ? -10.886 4.371 16.664 1.00 94.06 94 LYS A CA 1
ATOM 701 C C . LYS A 1 94 ? -10.901 4.387 18.189 1.00 94.06 94 LYS A C 1
ATOM 703 O O . LYS A 1 94 ? -11.888 4.824 18.761 1.00 94.06 94 LYS A O 1
ATOM 708 N N . ARG A 1 95 ? -9.822 3.948 18.846 1.00 93.50 95 ARG A N 1
ATOM 709 C CA . ARG A 1 95 ? -9.723 3.973 20.315 1.00 93.50 95 ARG A CA 1
ATOM 710 C C . ARG A 1 95 ? -9.822 5.397 20.858 1.00 93.50 95 ARG A C 1
ATOM 712 O O . ARG A 1 95 ? -10.638 5.639 21.736 1.00 93.50 95 ARG A O 1
ATOM 719 N N . LEU A 1 96 ? -9.046 6.324 20.297 1.00 95.38 96 LEU A N 1
ATOM 720 C CA . LEU A 1 96 ? -9.028 7.728 20.721 1.00 95.38 96 LEU A CA 1
ATOM 721 C C . LEU A 1 96 ? -10.351 8.451 20.435 1.00 95.38 96 LEU A C 1
ATOM 7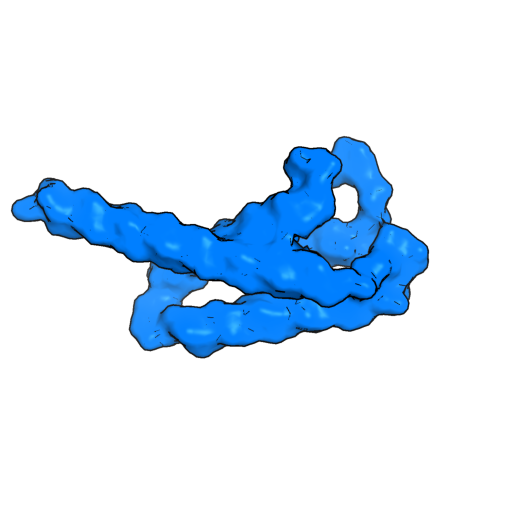23 O O . LEU A 1 96 ? -10.768 9.307 21.212 1.00 95.38 96 LEU A O 1
ATOM 727 N N . ALA A 1 97 ? -11.020 8.111 19.333 1.00 92.19 97 ALA A N 1
ATOM 728 C CA . ALA A 1 97 ? -12.332 8.655 19.000 1.00 92.19 97 ALA A CA 1
ATOM 729 C C . ALA A 1 97 ? -13.433 8.102 19.921 1.00 92.19 97 ALA A C 1
ATOM 731 O O . ALA A 1 97 ? -14.329 8.844 20.309 1.00 92.19 97 ALA A O 1
ATOM 732 N N . SER A 1 98 ? -13.351 6.826 20.311 1.00 86.12 98 SER A N 1
ATOM 733 C CA . SER A 1 98 ? -14.301 6.205 21.241 1.00 86.12 98 SER A CA 1
ATOM 734 C C . SER A 1 98 ? -14.164 6.700 22.682 1.00 86.12 98 SER A C 1
ATOM 736 O O . SER A 1 98 ? -15.145 6.663 23.405 1.00 86.12 98 SER A O 1
ATOM 738 N N . THR A 1 99 ? -12.990 7.182 23.103 1.00 75.62 99 THR A N 1
ATOM 739 C CA . THR A 1 99 ? -12.769 7.757 24.447 1.00 75.62 99 THR A CA 1
ATOM 740 C C . THR A 1 99 ? -13.246 9.205 24.606 1.00 75.62 99 THR A C 1
ATOM 742 O O . THR A 1 99 ? -13.102 9.773 25.682 1.00 75.62 99 THR A O 1
ATOM 745 N N . ARG A 1 100 ? -13.738 9.845 23.536 1.00 68.44 100 ARG A N 1
ATOM 746 C CA . ARG A 1 100 ? -14.195 11.248 23.546 1.00 68.44 100 ARG A CA 1
ATOM 747 C C . ARG A 1 100 ? -15.706 11.411 23.785 1.00 68.44 100 ARG A C 1
ATOM 749 O O . ARG A 1 100 ? -16.229 12.498 23.557 1.00 68.44 100 ARG A O 1
ATOM 756 N N . PHE A 1 101 ? -16.374 10.361 24.252 1.00 49.16 101 PHE A N 1
ATOM 757 C CA . PHE A 1 101 ? -17.775 10.333 24.682 1.00 49.16 101 PHE A CA 1
ATOM 758 C C . PHE A 1 101 ? -17.866 9.617 26.029 1.00 49.16 101 PHE A C 1
ATOM 760 O O . PHE A 1 101 ? -18.851 9.876 26.750 1.00 49.16 101 PHE A O 1
#